Protein AF-A0A945SVB0-F1 (afdb_monomer_lite)

Structure (mmCIF, N/CA/C/O backbone):
data_AF-A0A945SVB0-F1
#
_entry.id   AF-A0A945SVB0-F1
#
loop_
_atom_site.group_PDB
_atom_site.id
_atom_site.type_symbol
_atom_site.label_atom_id
_atom_site.label_alt_id
_atom_site.label_comp_id
_atom_site.label_asym_id
_atom_site.label_entity_id
_atom_site.label_seq_id
_atom_site.pdbx_PDB_ins_code
_atom_site.Cartn_x
_atom_site.Cartn_y
_atom_site.Cartn_z
_atom_site.occupancy
_atom_site.B_iso_or_equiv
_atom_site.auth_seq_id
_atom_site.auth_comp_id
_atom_site.auth_asym_id
_atom_site.auth_atom_id
_atom_site.pdbx_PDB_model_num
ATOM 1 N N . MET A 1 1 ? -19.892 -7.613 22.163 1.00 72.94 1 MET A N 1
ATOM 2 C CA . MET A 1 1 ? -18.862 -8.426 21.469 1.00 72.94 1 MET A CA 1
ATOM 3 C C . MET A 1 1 ? -17.845 -8.909 22.493 1.00 72.94 1 MET A C 1
ATOM 5 O O . MET A 1 1 ? -17.571 -8.168 23.428 1.00 72.94 1 MET A O 1
ATOM 9 N N . SER A 1 2 ? -17.319 -10.133 22.370 1.00 92.56 2 SER A N 1
ATOM 10 C CA . SER A 1 2 ? -16.274 -10.623 23.286 1.00 92.56 2 SER A CA 1
ATOM 11 C C . SER A 1 2 ? -14.944 -9.904 23.009 1.00 92.56 2 SER A C 1
ATOM 13 O O . SER A 1 2 ? -14.658 -9.561 21.860 1.00 92.56 2 SER A O 1
ATOM 15 N N . ARG A 1 3 ? -14.122 -9.685 24.048 1.00 93.38 3 ARG A N 1
ATOM 16 C CA . ARG A 1 3 ? -12.813 -9.004 23.942 1.00 93.38 3 ARG A CA 1
ATOM 17 C C . ARG A 1 3 ? -11.917 -9.638 22.871 1.00 93.38 3 ARG A C 1
ATOM 19 O O . ARG A 1 3 ? -11.233 -8.931 22.144 1.00 93.38 3 ARG A O 1
ATOM 26 N N . THR A 1 4 ? -11.978 -10.960 22.736 1.00 95.19 4 THR A N 1
ATOM 27 C CA . THR A 1 4 ? -11.222 -11.728 21.740 1.00 95.19 4 THR A CA 1
ATOM 28 C C . THR A 1 4 ? -11.635 -11.384 20.314 1.00 95.19 4 THR A C 1
ATOM 30 O O . THR A 1 4 ? -10.777 -11.219 19.455 1.00 95.19 4 THR A O 1
ATOM 33 N N . VAL A 1 5 ? -12.938 -11.231 20.060 1.00 95.00 5 VAL A N 1
ATOM 34 C CA . VAL A 1 5 ? -13.451 -10.867 18.729 1.00 95.00 5 VAL A CA 1
ATOM 35 C C . VAL A 1 5 ? -12.957 -9.479 18.331 1.00 95.00 5 VAL A C 1
ATOM 37 O O . VAL A 1 5 ? -12.549 -9.273 17.195 1.00 95.00 5 VAL A O 1
ATOM 40 N N . LEU A 1 6 ? -12.948 -8.541 19.279 1.00 93.56 6 LEU A N 1
ATOM 41 C CA . LEU A 1 6 ? -12.505 -7.171 19.038 1.00 93.56 6 LEU A CA 1
ATOM 42 C C . LEU A 1 6 ? -10.999 -7.114 18.744 1.00 93.56 6 LEU A C 1
ATOM 44 O O . L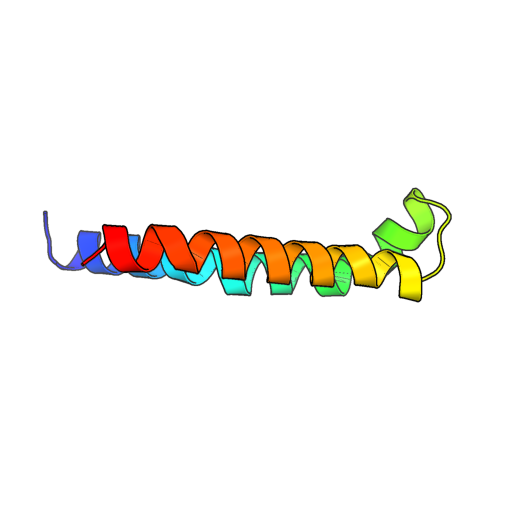EU A 1 6 ? -10.590 -6.470 17.784 1.00 93.56 6 LEU A O 1
ATOM 48 N N . ILE A 1 7 ? -10.193 -7.869 19.500 1.00 94.69 7 ILE A N 1
ATOM 49 C CA . ILE A 1 7 ? -8.756 -8.023 19.237 1.00 94.69 7 ILE A CA 1
ATOM 50 C C . ILE A 1 7 ? -8.527 -8.598 17.835 1.00 94.69 7 ILE A C 1
ATOM 52 O O . ILE A 1 7 ? -7.785 -8.006 17.062 1.00 94.69 7 ILE A O 1
ATOM 56 N N . LEU A 1 8 ? -9.199 -9.695 17.473 1.00 95.25 8 LEU A N 1
ATOM 57 C CA . LEU A 1 8 ? -9.039 -10.318 16.154 1.00 95.25 8 LEU A CA 1
ATOM 58 C C . LEU A 1 8 ? -9.416 -9.374 15.009 1.00 95.25 8 LEU A C 1
ATOM 60 O O . LEU A 1 8 ? -8.699 -9.314 14.014 1.00 95.25 8 LEU A O 1
ATOM 64 N N . LEU A 1 9 ? -10.507 -8.620 15.154 1.00 92.44 9 LEU A N 1
ATOM 65 C CA . LEU A 1 9 ? -10.942 -7.661 14.140 1.00 92.44 9 LEU A CA 1
ATOM 66 C C . LEU A 1 9 ? -9.942 -6.519 13.971 1.00 92.44 9 LEU A C 1
ATOM 68 O O . LEU A 1 9 ? -9.540 -6.231 12.847 1.00 92.44 9 LEU A O 1
ATOM 72 N N . VAL A 1 10 ? -9.497 -5.899 15.065 1.00 91.25 10 VAL A N 1
ATOM 73 C CA . VAL A 1 10 ? -8.523 -4.799 15.001 1.00 91.25 10 VAL A CA 1
ATOM 74 C C . VAL A 1 10 ? -7.188 -5.295 14.451 1.00 91.25 10 VAL A C 1
ATOM 76 O O . VAL A 1 10 ? -6.617 -4.656 13.572 1.00 91.25 10 VAL A O 1
ATOM 79 N N . SER A 1 11 ? -6.713 -6.463 14.891 1.00 91.62 11 SER A N 1
ATOM 80 C CA . SER A 1 11 ? -5.497 -7.072 14.349 1.00 91.62 11 SER A CA 1
ATOM 81 C C . SER A 1 11 ? -5.616 -7.341 12.851 1.00 91.62 11 SER A C 1
ATOM 83 O O . SER A 1 11 ? -4.700 -7.000 12.111 1.00 91.62 11 SER A O 1
ATOM 85 N N . ALA A 1 12 ? -6.742 -7.890 12.386 1.00 91.19 12 ALA A N 1
ATOM 86 C CA . ALA A 1 12 ? -6.968 -8.140 10.965 1.00 91.19 12 ALA A CA 1
ATOM 87 C C . ALA A 1 12 ? -6.985 -6.841 10.145 1.00 91.19 12 ALA A C 1
ATOM 89 O O . ALA A 1 12 ? -6.336 -6.775 9.104 1.00 91.19 12 ALA A O 1
ATOM 90 N N . LEU A 1 13 ? -7.664 -5.797 10.633 1.00 88.75 13 LEU A N 1
ATOM 91 C CA . LEU A 1 13 ? -7.732 -4.491 9.971 1.00 88.75 13 LEU A CA 1
ATOM 92 C C . LEU A 1 13 ? -6.356 -3.824 9.870 1.00 88.75 13 LEU A C 1
ATOM 94 O O . LEU A 1 13 ? -5.984 -3.341 8.802 1.00 88.75 13 LEU A O 1
ATOM 98 N N . VAL A 1 14 ? -5.571 -3.847 10.949 1.00 88.19 14 VAL A N 1
ATOM 99 C CA . VAL A 1 14 ? -4.206 -3.301 10.962 1.00 88.19 14 VAL A CA 1
ATOM 100 C C . VAL A 1 14 ? -3.288 -4.091 10.028 1.00 88.19 14 VAL A C 1
ATOM 102 O O . VAL A 1 14 ? -2.434 -3.506 9.364 1.00 88.19 14 VAL A O 1
ATOM 105 N N . MET A 1 15 ? -3.473 -5.410 9.931 1.00 91.56 15 MET A N 1
ATOM 106 C CA . MET A 1 15 ? -2.610 -6.276 9.128 1.00 91.56 15 MET A CA 1
ATOM 107 C C . MET A 1 15 ? -2.759 -6.054 7.618 1.00 91.56 15 MET A C 1
ATOM 109 O O . MET A 1 15 ? -1.826 -6.368 6.882 1.00 91.56 15 MET A O 1
ATOM 113 N N . LEU A 1 16 ? -3.862 -5.463 7.144 1.00 85.38 16 LEU A N 1
ATOM 114 C CA . LEU A 1 16 ? -4.081 -5.179 5.717 1.00 85.38 16 LEU A CA 1
ATOM 115 C C . LEU A 1 16 ? -2.945 -4.348 5.094 1.00 85.38 16 LEU A C 1
ATOM 117 O O . LEU A 1 16 ? -2.536 -4.610 3.960 1.00 85.38 16 LEU A O 1
ATOM 121 N N . GLY A 1 17 ? -2.390 -3.398 5.852 1.00 84.88 17 GLY A N 1
ATOM 122 C CA . GLY A 1 17 ? -1.261 -2.565 5.432 1.00 84.88 17 GLY A CA 1
ATOM 123 C C . GLY A 1 17 ? 0.015 -3.371 5.131 1.00 84.88 17 GLY A C 1
ATOM 124 O O . GLY A 1 17 ? 0.438 -3.437 3.971 1.00 84.88 17 GLY A O 1
ATOM 125 N N . PRO A 1 18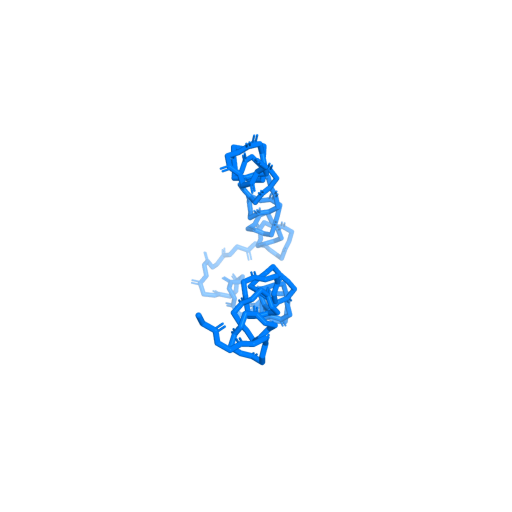 ? 0.640 -3.998 6.148 1.00 86.06 18 PRO A N 1
ATOM 126 C CA . PRO A 1 18 ? 1.850 -4.799 5.971 1.00 86.06 18 PRO A CA 1
ATOM 127 C C . PRO A 1 18 ? 1.632 -6.039 5.096 1.00 86.06 18 PRO A C 1
ATOM 129 O O . PRO A 1 18 ? 2.554 -6.432 4.386 1.00 86.06 18 PRO A O 1
ATOM 132 N N . PHE A 1 19 ? 0.432 -6.630 5.086 1.00 87.50 19 PHE A N 1
ATOM 133 C CA . PHE A 1 19 ? 0.090 -7.757 4.214 1.00 87.50 19 PHE A CA 1
ATOM 134 C C . PHE A 1 19 ? 0.215 -7.391 2.732 1.00 87.50 19 PHE A C 1
ATOM 136 O O . PHE A 1 19 ? 0.897 -8.087 1.981 1.00 87.50 19 PHE A O 1
ATOM 143 N N . THR A 1 20 ? -0.367 -6.259 2.330 1.00 85.44 20 THR A N 1
ATOM 144 C CA . THR A 1 20 ? -0.289 -5.776 0.944 1.00 85.44 20 THR A CA 1
ATOM 145 C C . THR A 1 20 ? 1.158 -5.528 0.525 1.00 85.44 20 THR A C 1
ATOM 147 O O . THR A 1 20 ? 1.569 -5.953 -0.551 1.00 85.44 20 THR A O 1
ATOM 150 N N . ASN A 1 21 ? 1.966 -4.913 1.393 1.00 86.56 21 ASN A N 1
ATOM 151 C CA . ASN A 1 21 ? 3.375 -4.646 1.099 1.00 86.56 21 ASN A CA 1
ATOM 152 C C . ASN A 1 21 ? 4.203 -5.936 0.947 1.00 86.56 21 ASN A C 1
ATOM 154 O O . ASN A 1 21 ? 5.034 -6.032 0.045 1.00 86.56 21 ASN A O 1
ATOM 158 N N . ASN A 1 22 ? 3.946 -6.942 1.790 1.00 89.31 22 ASN A N 1
ATOM 159 C CA . ASN A 1 22 ? 4.639 -8.232 1.739 1.00 89.31 22 ASN A CA 1
ATOM 160 C C . ASN A 1 22 ? 4.367 -9.010 0.445 1.00 89.31 22 ASN A C 1
ATOM 162 O O . ASN A 1 22 ? 5.219 -9.774 0.009 1.00 89.31 22 ASN A O 1
ATOM 166 N N . ILE A 1 23 ? 3.195 -8.822 -0.166 1.00 90.88 23 ILE A N 1
ATOM 167 C CA . ILE A 1 23 ? 2.849 -9.437 -1.455 1.00 90.88 23 ILE A CA 1
ATOM 168 C C . ILE A 1 23 ? 3.373 -8.590 -2.616 1.00 90.88 23 ILE A C 1
ATOM 170 O O . ILE A 1 23 ? 3.963 -9.124 -3.554 1.00 90.88 23 ILE A O 1
ATOM 174 N N . MET A 1 24 ? 3.187 -7.270 -2.550 1.00 87.50 24 MET A N 1
ATOM 175 C CA . MET A 1 24 ? 3.493 -6.365 -3.658 1.00 87.50 24 MET A CA 1
ATOM 176 C C . MET A 1 24 ? 4.984 -6.348 -3.992 1.00 87.50 24 MET A C 1
ATOM 178 O O . MET A 1 24 ? 5.338 -6.556 -5.149 1.00 87.50 24 MET A O 1
ATOM 182 N N . VAL A 1 25 ? 5.863 -6.184 -2.998 1.00 88.88 25 VAL A N 1
ATOM 183 C CA . VAL A 1 25 ? 7.320 -6.082 -3.212 1.00 88.88 25 VAL A CA 1
ATOM 184 C C . VAL A 1 25 ? 7.905 -7.274 -3.994 1.00 88.88 25 VAL A C 1
ATOM 186 O O . VAL A 1 25 ? 8.539 -7.031 -5.023 1.00 88.88 25 VAL A O 1
ATOM 189 N N . PRO A 1 26 ? 7.695 -8.547 -3.598 1.00 91.56 26 PRO A N 1
ATOM 190 C CA . PRO A 1 26 ? 8.212 -9.689 -4.357 1.00 91.56 26 PRO A CA 1
ATOM 191 C C . PRO A 1 26 ? 7.503 -9.910 -5.701 1.00 91.56 26 PRO A C 1
ATOM 193 O O . PRO A 1 26 ? 8.054 -10.585 -6.566 1.00 91.56 26 PRO A O 1
ATOM 196 N N . SER A 1 27 ? 6.309 -9.345 -5.904 1.00 91.12 27 SER A N 1
ATOM 197 C CA . SER A 1 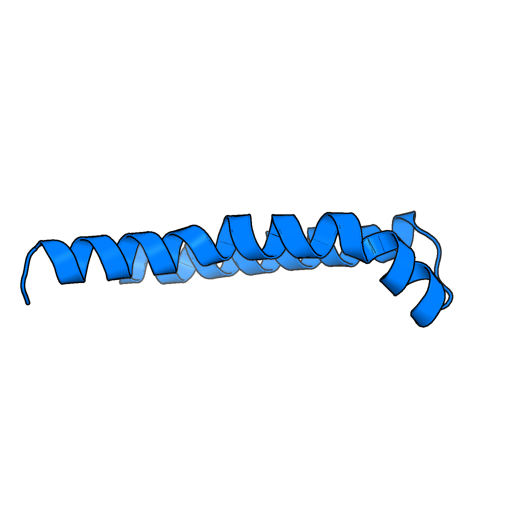27 ? 5.571 -9.441 -7.171 1.00 91.12 27 SER A CA 1
ATOM 198 C C . SER A 1 27 ? 5.969 -8.385 -8.214 1.00 91.12 27 SER A C 1
ATOM 200 O O . SER A 1 27 ? 5.654 -8.548 -9.392 1.00 91.12 27 SER A O 1
ATOM 202 N N . LEU A 1 28 ? 6.715 -7.340 -7.823 1.00 91.69 28 LEU A N 1
ATOM 203 C CA . LEU A 1 28 ? 7.164 -6.273 -8.730 1.00 91.69 28 LEU A CA 1
ATOM 204 C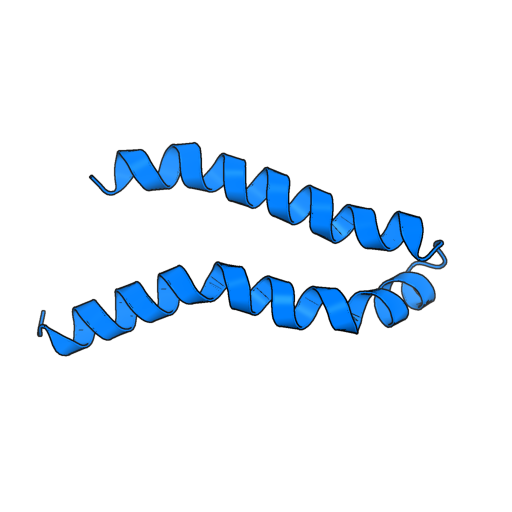 C . LEU A 1 28 ? 7.920 -6.773 -9.976 1.00 91.69 28 LEU A C 1
ATOM 206 O O . LEU A 1 28 ? 7.642 -6.259 -11.059 1.00 91.69 28 LEU A O 1
ATOM 210 N N . PRO A 1 29 ? 8.831 -7.767 -9.896 1.00 91.69 29 PRO A N 1
ATOM 211 C CA . PRO A 1 29 ? 9.498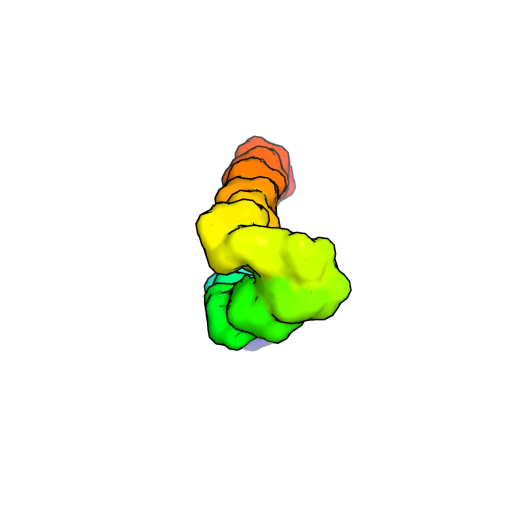 -8.293 -11.086 1.00 91.69 29 PRO A CA 1
ATOM 212 C C . PRO A 1 29 ? 8.520 -8.922 -12.085 1.00 91.69 29 PRO A C 1
ATOM 214 O O . PRO A 1 29 ? 8.663 -8.716 -13.287 1.00 91.69 29 PRO A O 1
ATOM 217 N N . ALA A 1 30 ? 7.512 -9.654 -11.598 1.00 93.94 30 ALA A N 1
ATOM 218 C CA . ALA A 1 30 ? 6.487 -10.259 -12.446 1.00 93.94 30 ALA A CA 1
ATOM 219 C C . ALA A 1 30 ? 5.601 -9.185 -13.099 1.00 93.94 30 ALA A C 1
ATOM 221 O O . ALA A 1 30 ? 5.382 -9.221 -14.306 1.00 93.94 30 ALA A O 1
ATOM 222 N N . LEU A 1 31 ? 5.191 -8.168 -12.332 1.00 92.44 31 LEU A N 1
ATOM 223 C CA . LEU A 1 31 ? 4.439 -7.018 -12.846 1.00 92.44 31 LEU A CA 1
ATOM 224 C C . LEU A 1 31 ? 5.206 -6.255 -13.931 1.00 92.44 31 LEU A C 1
ATOM 226 O O . LEU A 1 31 ? 4.617 -5.871 -14.938 1.00 92.44 31 LEU A O 1
ATOM 230 N N . ALA A 1 32 ? 6.512 -6.049 -13.751 1.00 94.81 32 ALA A N 1
ATOM 231 C CA . ALA A 1 32 ? 7.346 -5.374 -14.741 1.00 94.81 32 ALA A CA 1
ATOM 232 C C . ALA A 1 32 ? 7.387 -6.141 -16.076 1.00 94.81 32 ALA A C 1
ATOM 234 O O . ALA A 1 32 ? 7.279 -5.532 -17.142 1.00 94.81 32 ALA A O 1
ATOM 235 N N . ILE A 1 33 ? 7.487 -7.475 -16.017 1.00 95.88 33 ILE A N 1
ATOM 236 C CA . ILE A 1 33 ? 7.468 -8.353 -17.196 1.00 95.88 33 ILE A CA 1
ATOM 237 C C . ILE A 1 33 ? 6.104 -8.293 -17.892 1.00 95.88 33 ILE A C 1
ATOM 239 O O . ILE A 1 33 ? 6.047 -8.044 -19.098 1.00 95.88 33 ILE A O 1
ATOM 243 N N . ASP A 1 34 ? 5.018 -8.470 -17.138 1.00 95.62 34 ASP A N 1
ATOM 244 C CA . ASP A 1 34 ? 3.657 -8.532 -17.683 1.00 95.62 34 ASP A CA 1
ATOM 245 C C . ASP A 1 34 ? 3.216 -7.199 -18.299 1.00 95.62 34 ASP A C 1
ATOM 247 O O . ASP A 1 34 ? 2.564 -7.172 -19.344 1.00 95.62 34 ASP A O 1
ATOM 251 N N . LEU A 1 35 ? 3.619 -6.078 -17.695 1.00 94.19 35 LEU A N 1
ATOM 252 C CA . LEU A 1 35 ? 3.310 -4.732 -18.181 1.00 94.19 35 LEU A CA 1
ATOM 253 C C . LEU A 1 35 ? 4.315 -4.223 -19.228 1.00 94.19 35 LEU A C 1
ATOM 255 O O . LEU A 1 35 ? 4.083 -3.169 -19.816 1.00 94.19 35 LEU A O 1
ATOM 259 N N . ARG A 1 36 ? 5.405 -4.961 -19.492 1.00 95.81 36 ARG A N 1
ATOM 260 C CA . ARG A 1 36 ? 6.510 -4.563 -20.388 1.00 95.81 36 ARG A CA 1
ATOM 261 C C . ARG A 1 36 ? 7.129 -3.206 -20.021 1.00 95.81 36 ARG A C 1
ATOM 263 O O . ARG A 1 36 ? 7.456 -2.412 -20.902 1.00 95.81 36 ARG A O 1
ATOM 270 N N . ILE A 1 37 ? 7.295 -2.952 -18.726 1.00 95.00 37 ILE A N 1
ATOM 271 C CA . ILE A 1 37 ? 7.866 -1.712 -18.174 1.00 95.00 37 ILE A CA 1
ATOM 272 C C . ILE A 1 37 ? 9.188 -1.977 -17.445 1.00 95.00 37 ILE A C 1
ATOM 274 O O . ILE A 1 37 ? 9.536 -3.122 -17.151 1.00 95.00 37 ILE A O 1
ATOM 278 N N . GLY A 1 38 ? 9.937 -0.917 -17.131 1.00 93.25 38 GLY A N 1
ATOM 279 C CA . GLY A 1 38 ? 11.133 -1.027 -16.300 1.00 93.25 38 GLY A CA 1
ATOM 280 C C . GLY A 1 38 ? 10.797 -1.344 -14.838 1.00 93.25 38 GLY A C 1
ATOM 281 O O . GLY A 1 38 ? 9.724 -1.012 -14.339 1.00 93.25 38 GLY A O 1
ATOM 282 N N . PHE A 1 39 ? 11.746 -1.939 -14.106 1.00 88.62 39 PHE A N 1
ATOM 283 C CA . PHE A 1 39 ? 11.572 -2.217 -12.671 1.00 88.62 39 PHE A CA 1
ATOM 284 C C . PHE A 1 39 ? 11.317 -0.941 -11.846 1.00 88.62 39 PHE A C 1
ATOM 286 O O . PHE A 1 39 ? 10.502 -0.949 -10.927 1.00 88.62 39 PHE A O 1
ATOM 293 N N . GLY A 1 40 ? 11.978 0.167 -12.205 1.00 89.31 40 GLY A N 1
ATOM 294 C CA . GLY A 1 40 ? 11.743 1.470 -11.576 1.00 89.31 40 GLY A CA 1
ATOM 295 C C . GLY A 1 40 ? 10.309 1.970 -11.770 1.00 89.31 40 GLY A C 1
ATOM 296 O O . GLY A 1 40 ? 9.710 2.482 -10.828 1.00 89.31 40 GLY A O 1
ATOM 297 N N . ASP A 1 41 ? 9.722 1.738 -12.947 1.00 90.94 41 ASP A N 1
ATOM 298 C CA . ASP A 1 41 ? 8.332 2.110 -13.228 1.00 90.94 41 ASP A CA 1
ATOM 299 C C . ASP A 1 41 ? 7.353 1.227 -12.444 1.00 90.94 41 ASP A C 1
ATOM 301 O O . ASP A 1 41 ? 6.369 1.718 -11.894 1.00 90.94 41 ASP A O 1
ATOM 305 N N . ALA A 1 42 ? 7.647 -0.071 -12.309 1.00 91.50 42 ALA A N 1
ATOM 306 C CA . ALA A 1 42 ? 6.852 -0.976 -11.479 1.00 91.50 42 ALA A CA 1
ATOM 307 C C . ALA A 1 42 ? 6.862 -0.560 -9.995 1.00 91.50 42 ALA A C 1
ATOM 309 O O . ALA A 1 42 ? 5.849 -0.692 -9.309 1.00 91.50 42 ALA A O 1
ATOM 310 N N . GLN A 1 43 ? 7.964 0.011 -9.493 1.00 91.88 43 GLN A N 1
ATOM 311 C CA . GLN A 1 43 ? 8.048 0.520 -8.119 1.00 91.88 43 GLN A CA 1
ATOM 312 C C . GLN A 1 43 ? 7.072 1.680 -7.852 1.00 91.88 43 GLN A C 1
ATOM 314 O O . GLN A 1 43 ? 6.619 1.842 -6.715 1.00 91.88 43 GLN A O 1
ATOM 319 N N . ALA A 1 44 ? 6.674 2.437 -8.882 1.00 92.69 44 ALA A N 1
ATOM 320 C CA . ALA A 1 44 ? 5.686 3.506 -8.743 1.00 92.69 44 ALA A CA 1
ATOM 321 C C . ALA A 1 44 ? 4.329 2.987 -8.237 1.00 92.69 44 ALA A C 1
ATOM 323 O O . ALA A 1 44 ? 3.624 3.713 -7.539 1.00 92.69 44 ALA A O 1
ATOM 324 N N . ILE A 1 45 ? 3.988 1.719 -8.498 1.00 90.44 45 ILE A N 1
ATOM 325 C CA . ILE A 1 45 ? 2.781 1.064 -7.965 1.00 90.44 45 ILE A CA 1
ATOM 326 C C . ILE A 1 45 ? 2.786 1.101 -6.433 1.00 90.44 45 ILE A C 1
ATOM 328 O O . ILE A 1 45 ? 1.775 1.431 -5.810 1.00 90.44 45 ILE A O 1
ATOM 332 N N . LEU A 1 46 ? 3.937 0.817 -5.816 1.00 90.31 46 LEU A N 1
ATOM 333 C CA . LEU A 1 46 ? 4.072 0.839 -4.364 1.00 90.31 46 LEU A CA 1
ATOM 334 C C . LEU A 1 46 ? 3.982 2.266 -3.815 1.00 90.31 46 LEU A C 1
ATOM 336 O O . LEU A 1 46 ? 3.339 2.493 -2.790 1.00 90.31 46 LEU A O 1
ATOM 340 N N . SER A 1 47 ? 4.574 3.238 -4.513 1.00 91.69 47 SER A N 1
ATOM 341 C CA . SER A 1 47 ? 4.466 4.654 -4.151 1.00 91.69 47 SER A CA 1
ATOM 342 C C . SER A 1 47 ? 3.018 5.144 -4.201 1.00 91.69 47 SER A C 1
ATOM 344 O O . SER A 1 47 ? 2.555 5.780 -3.256 1.00 91.69 47 SER A O 1
ATOM 346 N N . ILE A 1 48 ? 2.278 4.801 -5.259 1.00 92.62 48 ILE A N 1
ATOM 347 C CA . ILE A 1 48 ? 0.855 5.135 -5.406 1.00 92.62 48 ILE A CA 1
ATOM 348 C C . ILE A 1 48 ? 0.039 4.492 -4.280 1.00 92.62 48 ILE A C 1
ATOM 350 O O . ILE A 1 48 ? -0.783 5.168 -3.662 1.00 92.62 48 ILE A O 1
ATOM 354 N N . TYR A 1 49 ? 0.301 3.221 -3.959 1.00 90.62 49 TYR A N 1
ATOM 355 C CA . TYR A 1 49 ? -0.331 2.543 -2.827 1.00 90.62 49 TYR A CA 1
ATOM 356 C C . TYR A 1 49 ? -0.065 3.266 -1.500 1.00 90.62 49 TYR A C 1
ATOM 358 O O . TYR A 1 49 ? -1.007 3.526 -0.757 1.00 90.62 49 TYR A O 1
ATOM 366 N N . MET A 1 50 ? 1.187 3.633 -1.208 1.00 91.31 50 MET A N 1
ATOM 367 C CA . MET A 1 50 ? 1.542 4.339 0.029 1.00 91.31 50 MET A CA 1
ATOM 368 C C . MET A 1 50 ? 0.843 5.694 0.144 1.00 91.31 50 MET A C 1
ATOM 370 O O . MET A 1 50 ? 0.319 6.017 1.208 1.00 91.31 50 MET A O 1
ATOM 374 N N . VAL A 1 51 ? 0.792 6.466 -0.945 1.00 94.69 51 VAL A N 1
ATOM 375 C CA . VAL A 1 51 ? 0.090 7.757 -0.978 1.00 94.69 51 VAL A CA 1
ATOM 376 C C . VAL A 1 51 ? -1.408 7.561 -0.750 1.00 94.69 51 VAL A C 1
ATOM 378 O O . VAL A 1 51 ? -1.990 8.252 0.084 1.00 94.69 51 VAL A O 1
ATOM 381 N N . GLY A 1 52 ? -2.029 6.595 -1.431 1.00 92.38 52 GLY A N 1
ATOM 382 C CA . GLY A 1 52 ? -3.445 6.273 -1.248 1.00 92.38 52 GLY A CA 1
ATOM 383 C C . GLY A 1 52 ? -3.760 5.787 0.167 1.00 92.38 52 GLY A C 1
ATOM 384 O O . GLY A 1 52 ? -4.747 6.216 0.761 1.00 92.38 52 GLY A O 1
ATOM 385 N N . PHE A 1 53 ? -2.897 4.949 0.742 1.00 89.62 53 PHE A N 1
ATOM 386 C CA . PHE A 1 53 ? -3.038 4.466 2.112 1.00 89.62 53 PHE A CA 1
ATOM 387 C C . PHE A 1 53 ? -2.922 5.612 3.120 1.00 89.62 53 PHE A C 1
ATOM 389 O O . PHE A 1 53 ? -3.785 5.749 3.982 1.00 89.62 53 PHE A O 1
ATOM 396 N N . ALA A 1 54 ? -1.911 6.475 2.985 1.00 90.69 54 ALA A N 1
ATOM 397 C CA . ALA A 1 54 ? -1.735 7.645 3.842 1.00 90.69 54 ALA A CA 1
ATOM 398 C C . ALA A 1 54 ? -2.928 8.610 3.748 1.00 90.69 54 ALA A C 1
ATOM 400 O O . ALA A 1 54 ? -3.433 9.068 4.773 1.00 90.69 54 ALA A O 1
ATOM 401 N N . ALA A 1 55 ? -3.425 8.866 2.534 1.00 94.50 55 ALA A N 1
ATOM 402 C CA . ALA A 1 55 ? -4.629 9.662 2.325 1.00 94.50 55 ALA A CA 1
ATOM 403 C C . ALA A 1 55 ? -5.851 9.017 2.996 1.00 94.50 55 ALA A C 1
ATOM 405 O O . ALA A 1 55 ? -6.590 9.701 3.692 1.00 94.50 55 ALA A O 1
ATOM 406 N N . GLY A 1 56 ? -6.037 7.700 2.862 1.00 90.31 56 GLY A N 1
ATOM 407 C CA . GLY A 1 56 ? -7.110 6.964 3.533 1.00 90.31 56 GLY A CA 1
ATOM 408 C C . GLY A 1 56 ? -7.038 7.061 5.059 1.00 90.31 56 GLY A C 1
ATOM 409 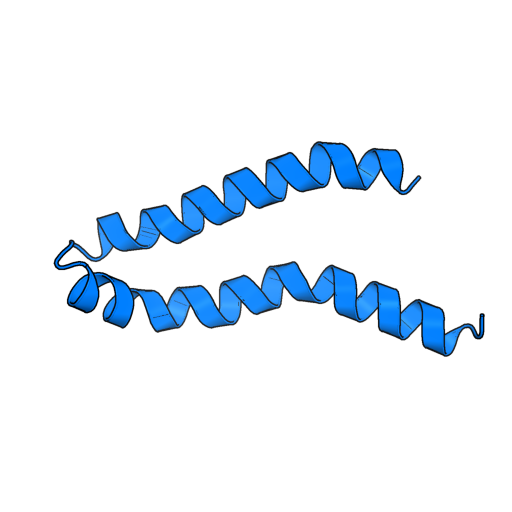O O . GLY A 1 56 ? -8.057 7.305 5.701 1.00 90.31 56 GLY A O 1
ATOM 410 N N . GLN A 1 57 ? -5.842 6.948 5.643 1.00 89.00 57 GLN A N 1
ATOM 411 C CA . GLN A 1 57 ? -5.632 7.090 7.090 1.00 89.00 57 GLN A CA 1
ATOM 412 C C . GLN A 1 57 ? -6.008 8.484 7.610 1.00 89.00 57 GLN A C 1
ATOM 414 O O . GLN A 1 57 ? -6.509 8.589 8.727 1.00 89.00 57 GLN A O 1
ATOM 419 N N . LEU A 1 58 ? -5.846 9.538 6.803 1.00 92.06 58 LEU A N 1
ATOM 420 C CA . LEU A 1 58 ? -6.251 10.897 7.178 1.00 92.06 58 LEU A CA 1
ATOM 421 C C . LEU A 1 58 ? -7.764 11.022 7.416 1.00 92.06 58 LEU A C 1
ATOM 423 O O . LEU A 1 58 ? -8.181 11.862 8.205 1.00 92.06 58 LEU A O 1
ATOM 427 N N . PHE A 1 59 ? -8.580 10.193 6.761 1.00 91.38 59 PHE A N 1
ATOM 428 C CA . PHE A 1 59 ? -10.031 10.167 6.962 1.00 91.38 59 PHE A CA 1
ATOM 429 C C . PHE A 1 59 ? -10.442 9.104 7.982 1.00 91.38 59 PHE A C 1
ATOM 431 O O . PHE A 1 59 ? -11.190 9.392 8.912 1.00 91.38 59 PHE A O 1
ATOM 438 N N . VAL A 1 60 ? -9.937 7.877 7.827 1.00 87.12 60 VAL A N 1
ATOM 439 C CA . VAL A 1 60 ? -10.321 6.736 8.670 1.00 87.12 60 VAL A CA 1
ATOM 440 C C . VAL A 1 60 ? -9.855 6.921 10.112 1.00 87.12 60 VAL A C 1
ATOM 442 O O . VAL A 1 60 ? -10.598 6.562 11.016 1.00 87.12 60 VAL A O 1
ATOM 445 N N . GLY A 1 61 ? -8.676 7.511 10.335 1.00 84.12 61 GLY A N 1
ATOM 446 C CA . GLY A 1 61 ? -8.153 7.779 11.676 1.00 84.12 61 GLY A CA 1
ATOM 447 C C . GLY A 1 61 ? -9.099 8.661 12.499 1.00 84.12 61 GLY A C 1
ATOM 448 O O . GLY A 1 61 ? -9.640 8.175 13.489 1.00 84.12 61 GLY A O 1
ATOM 449 N N . PRO A 1 62 ? -9.386 9.906 12.073 1.00 88.38 62 PRO A N 1
ATOM 450 C CA . PRO A 1 62 ? -10.308 10.793 12.785 1.00 88.38 62 PRO A CA 1
ATOM 451 C C . PRO A 1 62 ? -11.745 10.277 12.887 1.00 88.38 62 PRO A C 1
ATOM 453 O O . PRO A 1 62 ? -12.423 10.587 13.852 1.00 88.38 62 PRO A O 1
ATOM 456 N N . MET A 1 63 ? -12.232 9.508 11.905 1.00 85.44 63 MET A N 1
ATOM 457 C CA . MET A 1 63 ? -13.572 8.904 11.977 1.00 85.44 63 MET A CA 1
ATOM 458 C C . MET A 1 63 ? -13.655 7.728 12.960 1.00 85.44 63 MET A C 1
ATOM 460 O O . MET A 1 63 ? -14.759 7.285 13.273 1.00 85.44 63 MET A O 1
ATOM 464 N N . SER A 1 64 ? -12.513 7.172 13.369 1.00 83.12 64 SER A N 1
ATOM 465 C CA . SER A 1 64 ? -12.443 6.030 14.286 1.00 83.12 64 SER A CA 1
ATOM 466 C C . SER A 1 64 ? -12.307 6.415 15.763 1.00 83.12 64 SER A C 1
ATOM 468 O O . SER A 1 64 ? -12.464 5.528 16.604 1.00 83.12 64 SER A O 1
ATOM 470 N N . ASP A 1 65 ? -12.022 7.691 16.051 1.00 77.12 65 ASP A N 1
ATOM 471 C CA . ASP A 1 65 ? -11.982 8.298 17.395 1.00 77.12 65 ASP A CA 1
ATOM 472 C C . ASP A 1 65 ? -13.388 8.756 17.830 1.00 77.12 65 ASP A C 1
ATOM 474 O O . ASP A 1 65 ? -13.769 8.493 18.995 1.00 77.12 65 ASP A O 1
#

Radius of gyration: 15.81 Å; chains: 1; bounding box: 31×23×44 Å

Sequence (65 aa):
MSRTVLILLVSALVMLGPFTNNIMVPSLPALAIDLRIGFGDAQAILSIYMVGFAAGQLFVGPMSD

pLDDT: mean 90.44, std 4.13, range [72.94, 95.88]

Foldseek 3Di:
DDPVVVVVVVVVVVVVVVVCVVVLVVCLVVVCVVVVHDSVVSVVVVVVVVVVVVVVCVPVVVVVD

Secondary structure (DSSP, 8-state):
--HHHHHHHHHHHHHHHHHHHHHHHHHHHHHHHHHT--HHHHHHHHHHHHHHHHHHHHHHHHHH-